Protein AF-A0A838DNW5-F1 (afdb_monomer)

Structure (mmCIF, N/CA/C/O backbone):
data_AF-A0A838DNW5-F1
#
_entry.id   AF-A0A838DNW5-F1
#
loop_
_atom_site.group_PDB
_atom_site.id
_atom_site.type_symbol
_atom_site.label_atom_id
_atom_site.label_alt_id
_atom_site.label_comp_id
_atom_site.label_asym_id
_atom_site.label_entity_id
_atom_site.label_seq_id
_atom_site.pdbx_PDB_ins_code
_atom_site.Cartn_x
_atom_site.Cartn_y
_atom_site.Cartn_z
_atom_site.occupancy
_atom_site.B_iso_or_equiv
_atom_site.auth_seq_id
_atom_site.auth_comp_id
_atom_site.auth_asym_id
_atom_site.auth_atom_id
_atom_site.pdbx_PDB_model_num
ATOM 1 N N . MET A 1 1 ? -14.483 0.594 23.691 1.00 71.94 1 MET A N 1
ATOM 2 C CA . MET A 1 1 ? -14.546 -0.327 22.534 1.00 71.94 1 MET A CA 1
ATOM 3 C C . MET A 1 1 ? -13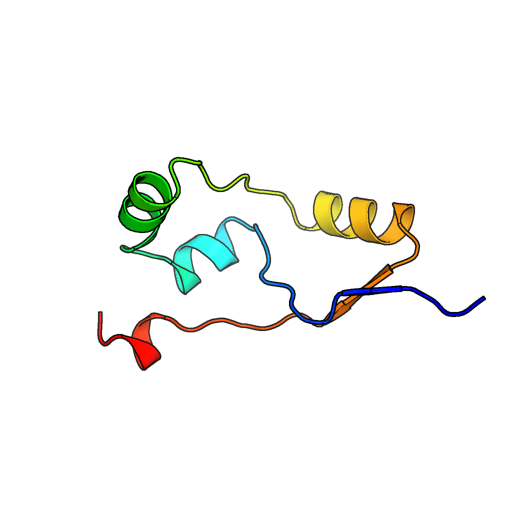.116 -0.557 22.064 1.00 71.94 1 MET A C 1
ATOM 5 O O . MET A 1 1 ? -12.343 0.389 22.177 1.00 71.94 1 MET A O 1
ATOM 9 N N . PRO A 1 2 ? -12.719 -1.770 21.648 1.00 82.38 2 PRO A N 1
ATOM 10 C CA . PRO A 1 2 ? -11.391 -1.980 21.071 1.00 82.38 2 PRO A CA 1
ATOM 11 C C . PRO A 1 2 ? -11.272 -1.235 19.732 1.00 82.38 2 PRO A C 1
ATOM 13 O O . PRO A 1 2 ? -12.252 -1.153 18.995 1.00 82.38 2 PRO A O 1
ATOM 16 N N . ARG A 1 3 ? -10.085 -0.692 19.442 1.00 91.25 3 ARG A N 1
ATOM 17 C CA . ARG A 1 3 ? -9.778 0.005 18.184 1.00 91.25 3 ARG A CA 1
ATOM 18 C C . ARG A 1 3 ? -9.468 -1.007 17.076 1.00 91.25 3 ARG A C 1
ATOM 20 O O . ARG A 1 3 ? -8.838 -2.028 17.360 1.00 91.25 3 ARG A O 1
ATOM 27 N N . ALA A 1 4 ? -9.890 -0.737 15.840 1.00 96.56 4 ALA A N 1
ATOM 28 C CA . ALA A 1 4 ? -9.595 -1.607 14.701 1.00 96.56 4 ALA A CA 1
ATOM 29 C C . ALA A 1 4 ? -8.099 -1.570 14.340 1.00 96.56 4 ALA A C 1
ATOM 31 O O . ALA A 1 4 ? -7.446 -0.531 14.469 1.00 96.56 4 ALA A O 1
ATOM 32 N N . ILE A 1 5 ? -7.564 -2.705 13.881 1.00 96.75 5 ILE A N 1
ATOM 33 C CA . ILE A 1 5 ? -6.165 -2.845 13.459 1.00 96.75 5 ILE A CA 1
ATOM 34 C C . ILE A 1 5 ? -6.142 -3.441 12.053 1.00 96.75 5 ILE A C 1
ATOM 36 O O . ILE A 1 5 ? -6.534 -4.595 11.875 1.00 96.75 5 ILE A O 1
ATOM 40 N N . ASP A 1 6 ? -5.648 -2.675 11.084 1.00 96.38 6 ASP A N 1
ATOM 41 C CA . ASP A 1 6 ? -5.224 -3.205 9.789 1.00 96.38 6 ASP A CA 1
ATOM 42 C C . ASP A 1 6 ? -3.771 -3.670 9.919 1.00 96.38 6 ASP A C 1
ATOM 44 O O . ASP A 1 6 ? -2.848 -2.870 10.089 1.00 96.38 6 ASP A O 1
ATOM 48 N N . PHE A 1 7 ? -3.573 -4.985 9.943 1.00 95.88 7 PHE A N 1
ATOM 49 C CA . PHE A 1 7 ? -2.277 -5.571 10.272 1.00 95.88 7 PHE A CA 1
ATOM 50 C C . PHE A 1 7 ? -1.342 -5.705 9.061 1.00 95.88 7 PHE A C 1
ATOM 52 O O . PHE A 1 7 ? -0.148 -5.932 9.244 1.00 95.88 7 PHE A O 1
ATOM 59 N N . HIS A 1 8 ? -1.858 -5.586 7.834 1.00 95.06 8 HIS A N 1
ATOM 60 C CA . HIS A 1 8 ? -1.069 -5.804 6.621 1.00 95.06 8 HIS A CA 1
ATOM 61 C C . HIS A 1 8 ? -1.273 -4.660 5.638 1.00 95.06 8 HIS A C 1
ATOM 63 O O . HIS A 1 8 ? -2.001 -4.781 4.655 1.00 95.06 8 HIS A O 1
ATOM 69 N N . VAL A 1 9 ? -0.566 -3.557 5.879 1.00 94.25 9 VAL A N 1
ATOM 70 C CA . VAL A 1 9 ? -0.677 -2.354 5.051 1.00 94.25 9 VAL A CA 1
ATOM 71 C C . VAL A 1 9 ? 0.532 -2.212 4.136 1.00 94.25 9 VAL A C 1
ATOM 73 O O . VAL A 1 9 ? 1.662 -2.063 4.602 1.00 94.25 9 VAL A O 1
ATOM 76 N N . HIS A 1 10 ? 0.271 -2.170 2.832 1.00 92.88 10 HIS A N 1
ATOM 77 C CA . HIS A 1 10 ? 1.191 -1.640 1.828 1.00 92.88 10 HIS A CA 1
ATOM 78 C C . HIS A 1 10 ? 0.672 -0.274 1.376 1.00 92.88 10 HIS A C 1
ATOM 80 O O . HIS A 1 10 ? -0.505 -0.139 1.039 1.00 92.88 10 HIS A O 1
ATOM 86 N N . LEU A 1 11 ? 1.521 0.753 1.417 1.00 93.12 11 LEU A N 1
ATOM 87 C CA . LEU A 1 11 ? 1.082 2.120 1.155 1.00 93.12 11 LEU A CA 1
ATOM 88 C C . LEU A 1 11 ? 0.842 2.339 -0.346 1.00 93.12 11 LEU A C 1
ATOM 90 O O . LEU A 1 11 ? 1.753 2.114 -1.137 1.00 93.12 11 LEU A O 1
ATOM 94 N N . PRO A 1 12 ? -0.325 2.860 -0.760 1.00 92.31 12 PRO A N 1
ATOM 95 C CA . PRO A 1 12 ? -0.577 3.209 -2.153 1.00 92.31 12 PRO A CA 1
ATOM 96 C C . PRO A 1 12 ? 0.017 4.584 -2.516 1.00 92.31 12 PRO A C 1
ATOM 98 O O . PRO A 1 12 ? -0.588 5.326 -3.284 1.00 92.31 12 PRO A O 1
ATOM 101 N N . THR A 1 13 ? 1.168 4.966 -1.954 1.00 94.06 13 THR A N 1
ATOM 102 C CA . THR A 1 13 ? 1.843 6.214 -2.342 1.00 94.06 13 THR A CA 1
ATOM 103 C C . THR A 1 13 ? 2.692 5.988 -3.586 1.00 94.06 13 THR A C 1
ATOM 105 O O . THR A 1 13 ? 3.168 4.877 -3.834 1.00 94.06 13 THR A O 1
ATOM 108 N N . THR A 1 14 ? 2.905 7.041 -4.375 1.00 91.38 14 THR A N 1
ATOM 109 C CA . THR A 1 14 ? 3.732 6.968 -5.588 1.00 91.38 14 THR A CA 1
ATOM 110 C C . THR A 1 14 ? 5.128 6.430 -5.272 1.00 91.38 14 THR A C 1
ATOM 112 O O . THR A 1 14 ? 5.613 5.530 -5.955 1.00 91.38 14 THR A O 1
ATOM 115 N N . GLU A 1 15 ? 5.748 6.925 -4.202 1.00 90.06 15 GLU A N 1
ATOM 116 C CA . GLU A 1 15 ? 7.104 6.570 -3.781 1.00 90.06 15 GLU A CA 1
ATOM 117 C C . GLU A 1 15 ? 7.198 5.100 -3.365 1.00 90.06 15 GLU A C 1
ATOM 119 O O . GLU A 1 15 ? 8.147 4.410 -3.732 1.00 90.06 15 GLU A O 1
ATOM 124 N N . PHE A 1 16 ? 6.199 4.596 -2.632 1.00 91.00 16 PHE A N 1
ATOM 125 C CA . PHE A 1 16 ? 6.178 3.200 -2.209 1.00 91.00 16 PHE A CA 1
ATOM 126 C C . PHE A 1 16 ? 5.937 2.277 -3.405 1.00 91.00 16 PHE A C 1
ATOM 128 O O . PHE A 1 16 ? 6.677 1.317 -3.613 1.00 91.00 16 PHE A O 1
ATOM 135 N N . MET A 1 17 ? 4.936 2.569 -4.234 1.00 89.06 17 MET A N 1
ATOM 136 C CA . MET A 1 17 ? 4.564 1.692 -5.346 1.00 89.06 17 MET A CA 1
ATOM 137 C C . MET A 1 17 ? 5.644 1.641 -6.435 1.00 89.06 17 MET A C 1
ATOM 139 O O . MET A 1 17 ? 5.885 0.572 -6.998 1.00 89.06 17 MET A O 1
ATOM 143 N N . GLN A 1 18 ? 6.348 2.748 -6.696 1.00 86.00 18 GLN A N 1
ATOM 144 C CA . GLN A 1 18 ? 7.471 2.760 -7.640 1.00 86.00 18 GLN A CA 1
ATOM 145 C C . GLN A 1 18 ? 8.643 1.889 -7.180 1.00 86.00 18 GLN A C 1
ATOM 147 O O . GLN A 1 18 ? 9.230 1.202 -8.010 1.00 86.00 18 GLN A O 1
ATOM 152 N N . VAL A 1 19 ? 8.968 1.889 -5.885 1.00 83.69 19 VAL A N 1
ATOM 153 C CA . VAL A 1 19 ? 10.068 1.071 -5.345 1.00 83.69 19 VAL A CA 1
ATOM 154 C C . VAL A 1 19 ? 9.658 -0.397 -5.219 1.00 83.69 19 VAL A C 1
ATOM 156 O O . VAL A 1 19 ? 10.432 -1.283 -5.554 1.00 83.69 19 VAL A O 1
ATOM 159 N N . THR A 1 20 ? 8.439 -0.665 -4.750 1.00 85.38 20 THR A N 1
ATOM 160 C CA . THR A 1 20 ? 8.014 -2.030 -4.398 1.00 85.38 20 THR A CA 1
ATOM 161 C C . THR A 1 20 ? 7.566 -2.860 -5.596 1.00 85.38 20 THR A C 1
ATOM 163 O O . THR A 1 20 ? 7.888 -4.041 -5.665 1.00 85.38 20 THR A O 1
ATOM 166 N N . LEU A 1 21 ? 6.840 -2.270 -6.550 1.00 83.38 21 LEU A N 1
ATOM 167 C CA . LEU A 1 21 ? 6.426 -2.964 -7.772 1.00 83.38 21 LEU A CA 1
ATOM 168 C C . LEU A 1 21 ? 7.359 -2.677 -8.943 1.00 83.38 21 LEU A C 1
ATOM 170 O O . LEU A 1 21 ? 7.544 -3.561 -9.773 1.00 83.38 21 LEU A O 1
ATOM 174 N N . GLY A 1 22 ? 7.909 -1.464 -9.046 1.00 82.06 22 GLY A N 1
ATOM 175 C CA . GLY A 1 22 ? 8.823 -1.063 -10.118 1.00 82.06 22 GLY A CA 1
ATOM 176 C C . GLY A 1 22 ? 8.399 -1.577 -11.506 1.00 82.06 22 GLY A C 1
ATOM 177 O O . GLY A 1 22 ? 7.304 -1.242 -11.977 1.00 82.06 22 GLY A O 1
ATOM 178 N N . PRO A 1 23 ? 9.215 -2.418 -12.173 1.00 84.12 23 PRO A N 1
ATOM 179 C CA . PRO A 1 23 ? 8.914 -2.943 -13.509 1.00 84.12 23 PRO A CA 1
ATOM 180 C C . PRO A 1 23 ? 7.683 -3.867 -13.552 1.00 84.12 23 PRO A C 1
ATOM 182 O O . PRO A 1 23 ? 7.094 -4.074 -14.618 1.00 84.12 23 PRO A O 1
ATOM 185 N N . TYR A 1 24 ? 7.258 -4.410 -12.412 1.00 84.94 24 TYR A N 1
ATOM 186 C CA . TYR A 1 24 ? 6.119 -5.316 -12.314 1.00 84.94 24 TYR A CA 1
ATOM 187 C C . TYR A 1 24 ? 4.767 -4.614 -12.308 1.00 84.94 24 TYR A C 1
ATOM 189 O O . TYR A 1 24 ? 3.764 -5.283 -12.560 1.00 84.94 24 TYR A O 1
ATOM 197 N N . ALA A 1 25 ? 4.707 -3.299 -12.069 1.00 86.00 25 ALA A N 1
ATOM 198 C CA . ALA A 1 25 ? 3.443 -2.574 -11.914 1.00 86.00 25 ALA A CA 1
ATOM 199 C C . ALA A 1 25 ? 2.484 -2.820 -13.093 1.00 86.00 25 ALA A C 1
ATOM 201 O O . ALA A 1 25 ? 1.374 -3.312 -12.905 1.00 86.00 25 ALA A O 1
ATOM 202 N N . GLN A 1 26 ? 2.953 -2.624 -14.330 1.00 88.62 26 GLN A N 1
ATOM 203 C CA . GLN A 1 26 ? 2.117 -2.841 -15.517 1.00 88.62 26 GLN A CA 1
ATOM 204 C C . GLN A 1 26 ? 1.700 -4.307 -15.699 1.00 88.62 26 GLN A C 1
ATOM 206 O O . GLN A 1 26 ? 0.627 -4.597 -16.230 1.00 88.62 26 GLN A O 1
ATOM 211 N N . ALA A 1 27 ? 2.563 -5.257 -15.326 1.00 90.38 27 ALA A N 1
ATOM 212 C CA . ALA A 1 27 ? 2.234 -6.676 -15.407 1.00 90.38 27 ALA A CA 1
ATOM 213 C C . ALA A 1 27 ? 1.160 -7.051 -14.377 1.00 90.38 27 ALA A C 1
ATOM 215 O O . ALA A 1 27 ? 0.220 -7.769 -14.723 1.00 90.38 27 ALA A O 1
ATOM 216 N N . ALA A 1 28 ? 1.265 -6.517 -13.158 1.00 89.31 28 ALA A N 1
ATOM 217 C CA . ALA A 1 28 ? 0.282 -6.687 -12.099 1.00 89.31 28 ALA A CA 1
ATOM 218 C C . ALA A 1 28 ? -1.077 -6.102 -12.510 1.00 89.31 28 ALA A C 1
ATOM 220 O O . ALA A 1 28 ? -2.080 -6.810 -12.448 1.00 89.31 28 ALA A O 1
ATOM 221 N N . GL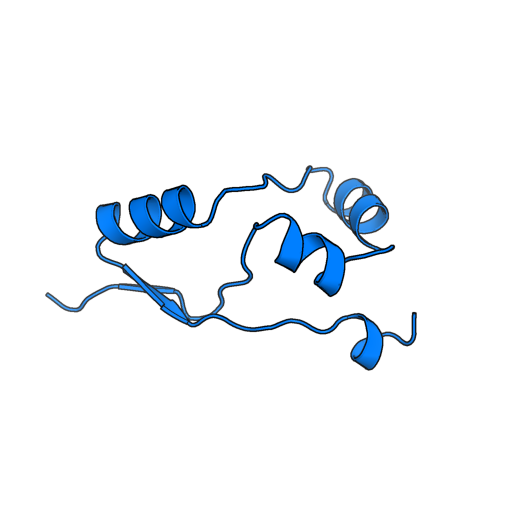U A 1 29 ? -1.120 -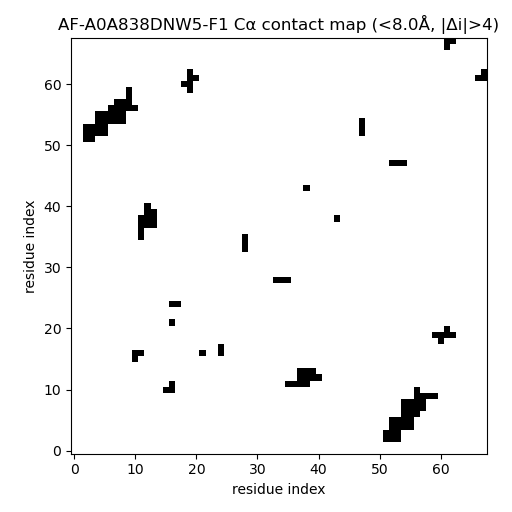4.873 -13.025 1.00 92.81 29 GLU A N 1
ATOM 222 C CA . GLU A 1 29 ? -2.375 -4.239 -13.455 1.00 92.81 29 GLU A CA 1
ATOM 223 C C . GLU A 1 29 ? -3.074 -5.028 -14.568 1.00 92.81 29 GLU A C 1
ATOM 225 O O . GLU A 1 29 ? -4.284 -5.262 -14.512 1.00 92.81 29 GLU A O 1
ATOM 230 N N . ARG A 1 30 ? -2.312 -5.532 -15.551 1.00 95.00 30 ARG A N 1
ATOM 231 C CA . ARG A 1 30 ? -2.856 -6.409 -16.601 1.00 95.00 30 ARG A CA 1
ATOM 232 C C . ARG A 1 30 ? -3.386 -7.726 -16.043 1.00 95.00 30 ARG A C 1
ATOM 234 O O . ARG A 1 30 ? -4.443 -8.184 -16.477 1.00 95.00 30 ARG A O 1
ATOM 241 N N . TYR A 1 31 ? -2.655 -8.343 -15.116 1.00 94.75 31 TYR A N 1
ATOM 242 C CA . TYR A 1 31 ? -3.040 -9.620 -14.520 1.00 94.75 31 TYR A CA 1
ATOM 243 C C . TYR A 1 31 ? -4.309 -9.485 -13.666 1.00 94.75 31 TYR A C 1
ATOM 245 O O . TYR A 1 31 ? -5.257 -10.250 -13.845 1.00 94.75 31 TYR A O 1
ATOM 253 N N . PHE A 1 32 ? -4.358 -8.475 -12.793 1.00 94.25 32 PHE A N 1
ATOM 254 C CA . PHE A 1 32 ? -5.487 -8.215 -11.897 1.00 94.25 32 PHE A CA 1
ATOM 255 C C . PHE A 1 32 ? -6.637 -7.445 -12.558 1.00 94.25 32 PHE A C 1
ATOM 257 O O . PHE A 1 32 ? -7.714 -7.347 -11.972 1.00 94.25 32 PHE A O 1
ATOM 264 N N . ARG A 1 33 ? -6.446 -6.949 -13.788 1.00 96.50 33 ARG A N 1
ATOM 265 C CA . ARG A 1 33 ? -7.433 -6.181 -14.570 1.00 96.50 33 ARG A CA 1
ATOM 266 C C . ARG A 1 33 ? -7.935 -4.936 -13.832 1.00 96.50 33 A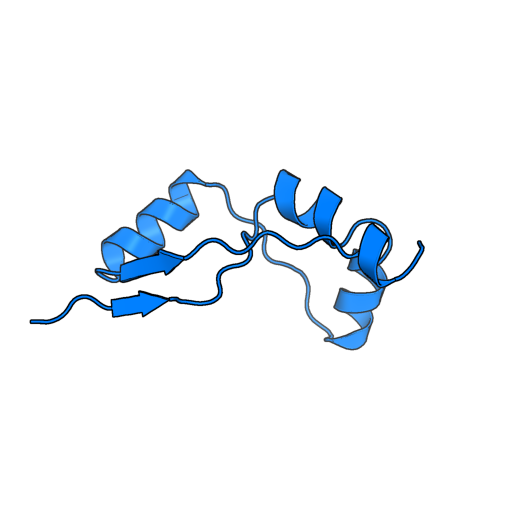RG A C 1
ATOM 268 O O . ARG A 1 33 ? -9.106 -4.577 -13.938 1.00 96.50 33 ARG A O 1
ATOM 275 N N . THR A 1 34 ? -7.051 -4.299 -13.075 1.00 94.19 34 THR A N 1
ATOM 276 C CA . THR A 1 34 ? -7.326 -3.064 -12.337 1.00 94.19 34 THR A CA 1
ATOM 277 C C . THR A 1 34 ? -6.051 -2.248 -12.212 1.00 94.19 34 THR A C 1
ATOM 279 O O . THR A 1 34 ? -4.965 -2.810 -12.120 1.00 94.19 34 THR A O 1
ATOM 282 N N . GLU A 1 35 ? -6.204 -0.930 -12.173 1.00 90.25 35 GLU A N 1
ATOM 283 C CA . GLU A 1 35 ? -5.112 0.013 -11.929 1.00 90.25 35 GLU A CA 1
ATOM 284 C C . GLU A 1 35 ? -4.883 0.204 -10.427 1.00 90.25 35 GLU A C 1
ATOM 286 O O . GLU A 1 35 ? -5.815 0.069 -9.616 1.00 90.25 35 GLU A O 1
ATOM 291 N N . VAL A 1 36 ? -3.650 0.552 -10.057 1.00 85.12 36 VAL A N 1
ATOM 292 C CA . VAL A 1 36 ? -3.337 0.994 -8.694 1.00 85.12 36 VAL A CA 1
ATOM 293 C C . VAL A 1 36 ? -3.856 2.416 -8.501 1.00 85.12 36 VAL A C 1
ATOM 295 O O . VAL A 1 36 ? -3.442 3.352 -9.180 1.00 85.12 36 VAL A O 1
ATOM 298 N N . LYS A 1 37 ? -4.742 2.603 -7.520 1.00 90.06 37 LYS A N 1
ATOM 299 C CA . LYS A 1 37 ? -5.213 3.936 -7.131 1.00 90.06 37 LYS A CA 1
ATOM 300 C C . LYS A 1 37 ? -4.251 4.548 -6.128 1.00 90.06 37 LYS A C 1
ATOM 302 O O . LYS A 1 37 ? -4.293 4.201 -4.949 1.00 90.06 37 LYS A O 1
ATOM 307 N N . LEU A 1 38 ? -3.401 5.442 -6.616 1.00 92.81 38 LEU A N 1
ATOM 308 C CA . LEU A 1 38 ? -2.450 6.163 -5.781 1.00 92.81 38 LEU A CA 1
ATOM 309 C C . LEU A 1 38 ? -3.166 7.172 -4.873 1.00 92.81 38 LEU A C 1
ATOM 311 O O . LEU A 1 38 ? -4.192 7.742 -5.256 1.00 92.81 38 LEU A O 1
ATOM 315 N N . LYS A 1 39 ? -2.624 7.369 -3.670 1.00 96.12 39 LYS A N 1
ATOM 316 C CA . LYS A 1 39 ? -3.087 8.355 -2.687 1.00 96.12 39 LYS A CA 1
ATOM 317 C C . LYS A 1 39 ? -1.908 9.070 -2.043 1.00 96.12 39 LYS A C 1
ATOM 319 O O . LYS A 1 39 ? -0.847 8.473 -1.851 1.00 96.12 39 LYS A O 1
ATOM 324 N N . ASP A 1 40 ? -2.149 10.308 -1.636 1.00 96.25 40 ASP A N 1
ATOM 325 C CA . ASP A 1 40 ? -1.205 11.077 -0.828 1.00 96.25 40 ASP A CA 1
ATOM 326 C C . ASP A 1 40 ? -1.270 10.619 0.637 1.00 96.25 40 ASP A C 1
ATOM 328 O O . ASP A 1 40 ? -2.292 10.094 1.099 1.00 96.25 40 ASP A O 1
ATOM 332 N N . ILE A 1 41 ? -0.191 10.822 1.399 1.00 95.56 41 ILE A N 1
ATOM 333 C CA . ILE A 1 41 ? -0.112 10.313 2.776 1.00 95.56 41 ILE A CA 1
ATOM 334 C C . ILE A 1 41 ? -1.165 10.953 3.689 1.00 95.56 41 ILE A C 1
ATOM 336 O O . ILE A 1 41 ? -1.716 10.288 4.566 1.00 95.56 41 ILE A O 1
ATOM 340 N N . GLU A 1 42 ? -1.514 12.212 3.436 1.00 97.06 42 GLU A N 1
ATOM 341 C CA . GLU A 1 42 ? -2.544 12.956 4.158 1.00 97.06 42 GLU A CA 1
ATOM 342 C C . GLU A 1 42 ? -3.937 12.365 3.924 1.00 97.06 42 GLU A C 1
ATOM 344 O O . GLU A 1 42 ? -4.733 12.284 4.860 1.00 97.06 42 GLU A O 1
ATOM 349 N N . GLN A 1 43 ? 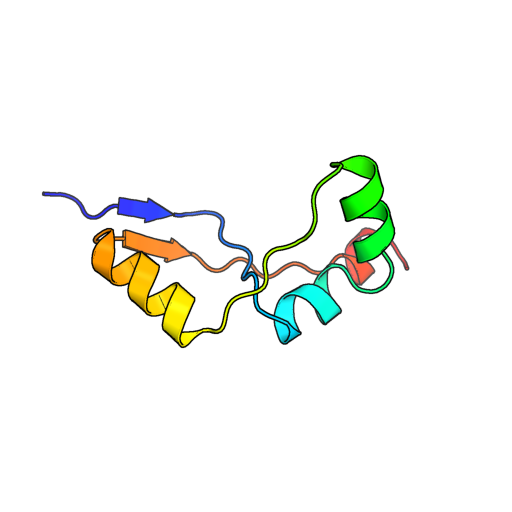-4.227 11.907 2.702 1.00 97.31 43 GLN A N 1
ATOM 350 C CA . GLN A 1 43 ? -5.495 11.247 2.379 1.00 97.31 43 GLN A CA 1
ATOM 351 C C . GLN A 1 43 ? -5.595 9.901 3.098 1.00 97.31 43 GLN A C 1
ATOM 353 O O . GLN A 1 43 ? -6.614 9.602 3.712 1.00 97.31 43 GLN A O 1
ATOM 358 N N . ILE A 1 44 ? -4.514 9.114 3.084 1.00 96.25 44 ILE A N 1
ATOM 359 C CA . ILE A 1 44 ? -4.457 7.818 3.776 1.00 96.25 44 ILE A CA 1
ATOM 360 C C . ILE A 1 44 ? -4.640 8.012 5.289 1.00 96.25 44 ILE A C 1
ATOM 362 O O . ILE A 1 44 ? -5.405 7.286 5.921 1.00 96.25 44 ILE A O 1
ATOM 366 N N . ALA A 1 45 ? -3.968 9.004 5.878 1.00 96.25 45 ALA A N 1
ATOM 367 C CA . ALA A 1 45 ? -4.103 9.315 7.298 1.00 96.25 45 ALA A CA 1
ATOM 368 C C . ALA A 1 45 ? -5.534 9.747 7.663 1.00 96.25 45 ALA A C 1
ATOM 370 O O . ALA A 1 45 ? -6.046 9.330 8.705 1.00 96.25 45 ALA A O 1
ATOM 371 N N . ALA A 1 46 ? -6.186 10.542 6.806 1.00 97.94 46 ALA A N 1
ATOM 372 C CA . ALA A 1 46 ? -7.579 10.944 6.986 1.00 97.94 46 ALA A CA 1
ATOM 373 C C . ALA A 1 46 ? -8.534 9.739 6.940 1.00 97.94 46 ALA A C 1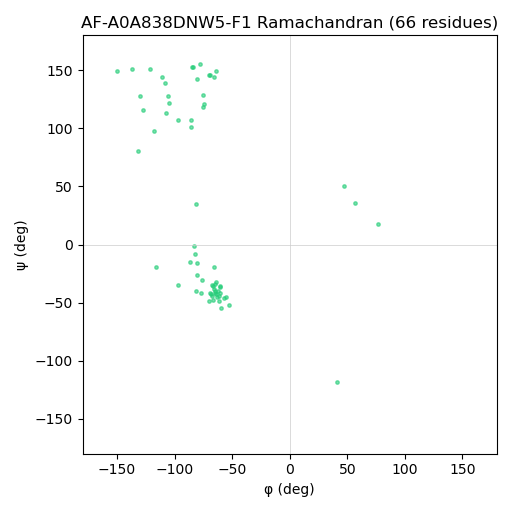
ATOM 375 O O . ALA A 1 46 ? -9.357 9.602 7.843 1.00 97.94 46 ALA A O 1
ATOM 376 N N . ASP A 1 47 ? -8.362 8.831 5.972 1.00 96.25 47 ASP A N 1
ATOM 377 C CA . ASP A 1 47 ? -9.167 7.605 5.864 1.00 96.25 47 ASP A CA 1
ATOM 378 C C . ASP A 1 47 ? -9.069 6.754 7.146 1.00 96.25 47 ASP A C 1
ATOM 380 O O . ASP A 1 47 ? -10.070 6.293 7.693 1.00 96.25 47 ASP A O 1
ATOM 384 N N . TYR A 1 48 ? -7.854 6.566 7.673 1.00 96.81 48 TYR A N 1
ATOM 385 C CA . TYR A 1 48 ? -7.634 5.792 8.902 1.00 96.81 48 TYR A CA 1
ATOM 386 C C . TYR A 1 48 ? -8.226 6.465 10.145 1.00 96.81 48 TYR A C 1
ATOM 388 O O . TYR A 1 48 ? -8.705 5.775 11.051 1.00 96.81 48 TYR A O 1
ATOM 396 N N . ALA A 1 49 ? -8.189 7.799 10.202 1.00 96.62 49 ALA A N 1
ATOM 397 C CA . ALA A 1 49 ? -8.789 8.566 11.286 1.00 96.62 49 ALA A CA 1
ATOM 398 C C . ALA A 1 49 ? -10.323 8.484 11.259 1.00 96.62 49 ALA A C 1
ATOM 400 O O . ALA A 1 49 ? -10.929 8.287 12.311 1.00 96.62 49 ALA A O 1
ATOM 401 N N . GLU A 1 50 ? -10.941 8.580 10.077 1.00 97.69 50 GLU A N 1
ATOM 402 C CA . GLU A 1 50 ? -12.393 8.438 9.898 1.00 97.69 50 GLU A CA 1
ATOM 403 C C . GLU A 1 50 ? -12.890 7.051 10.336 1.00 97.69 50 GLU A C 1
ATOM 405 O O . GLU A 1 50 ? -13.953 6.931 10.946 1.00 97.69 50 GLU A O 1
ATOM 410 N N . LEU A 1 51 ? -12.093 6.010 10.087 1.00 96.06 51 LEU A N 1
ATOM 411 C CA . LEU A 1 51 ? -12.418 4.622 10.427 1.00 96.06 51 LEU A CA 1
ATOM 412 C C . LEU A 1 51 ? -12.096 4.224 11.881 1.00 96.06 51 LEU A C 1
ATOM 414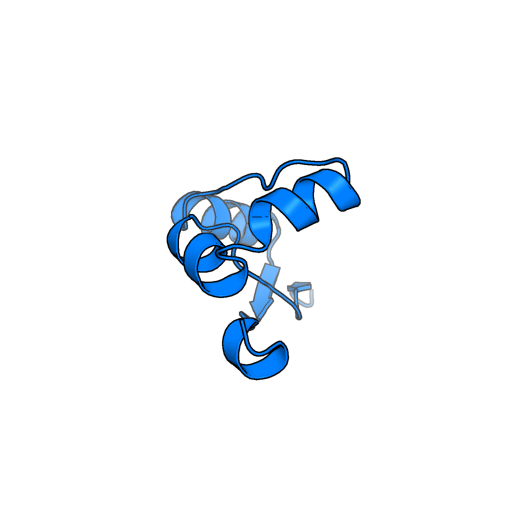 O O . LEU A 1 51 ? -12.336 3.074 12.248 1.00 96.06 51 LEU A O 1
ATOM 418 N N . ASP A 1 52 ? -11.536 5.125 12.699 1.00 96.50 52 ASP A N 1
ATOM 419 C CA . ASP A 1 52 ? -10.983 4.817 14.031 1.00 96.50 52 ASP A CA 1
ATOM 420 C C . ASP A 1 52 ? -10.064 3.575 14.012 1.00 96.50 52 ASP A C 1
ATOM 422 O O . ASP A 1 52 ? -10.197 2.625 14.791 1.00 96.50 52 ASP A O 1
ATOM 426 N N . MET A 1 53 ? -9.108 3.565 13.080 1.00 97.06 53 MET A N 1
ATOM 427 C CA . MET A 1 53 ? -8.237 2.418 12.812 1.00 97.06 53 MET A CA 1
ATOM 428 C C . MET A 1 53 ? -6.758 2.776 12.989 1.00 97.06 53 MET A C 1
ATOM 430 O O . MET A 1 53 ? -6.359 3.930 12.817 1.00 97.06 53 MET A O 1
ATOM 434 N N . ILE A 1 54 ? -5.931 1.797 13.361 1.00 96.12 54 ILE A N 1
ATOM 435 C CA . ILE A 1 54 ? -4.465 1.875 13.244 1.00 96.12 54 ILE A CA 1
ATOM 436 C C . ILE A 1 54 ? -3.969 0.903 12.178 1.00 96.12 54 ILE A C 1
ATOM 438 O O . ILE A 1 54 ? -4.505 -0.195 12.048 1.00 96.12 54 ILE A O 1
ATOM 442 N N . GLY A 1 55 ? -2.936 1.306 11.441 1.00 95.31 55 GLY A N 1
ATOM 443 C CA . GLY A 1 55 ? -2.287 0.476 10.429 1.00 95.31 55 GLY A CA 1
ATOM 444 C C . GLY A 1 55 ? -0.908 0.010 10.875 1.00 95.31 55 GLY A C 1
ATOM 445 O O . GLY A 1 55 ? -0.137 0.791 11.438 1.00 95.31 55 GLY A O 1
ATOM 446 N N . VAL A 1 56 ? -0.584 -1.249 10.596 1.00 96.31 56 VAL A N 1
ATOM 447 C CA . VAL A 1 56 ? 0.775 -1.790 10.686 1.00 96.31 56 VAL A CA 1
ATOM 448 C C . VAL A 1 56 ? 1.381 -1.762 9.288 1.00 96.31 56 VAL A C 1
ATOM 450 O O . VAL A 1 56 ? 0.998 -2.530 8.406 1.00 96.31 56 VAL A O 1
ATOM 453 N N . LEU A 1 57 ? 2.317 -0.835 9.087 1.00 94.00 57 LEU A N 1
ATOM 454 C CA . LEU A 1 57 ? 2.977 -0.636 7.802 1.00 94.00 57 LEU A CA 1
ATOM 455 C C . LEU A 1 57 ? 3.999 -1.748 7.563 1.00 94.00 57 LEU A C 1
ATOM 457 O O . LEU A 1 57 ? 4.974 -1.876 8.308 1.00 94.00 57 LEU A O 1
ATOM 461 N N . LEU A 1 58 ? 3.786 -2.529 6.508 1.00 90.88 58 LEU A N 1
ATOM 462 C CA . LEU A 1 58 ? 4.704 -3.567 6.062 1.00 90.88 58 LEU A CA 1
ATOM 463 C C . LEU A 1 58 ? 5.394 -3.099 4.786 1.00 90.88 58 LEU A C 1
ATOM 465 O O . LEU A 1 58 ? 4.774 -2.941 3.732 1.00 90.88 58 LEU A O 1
ATOM 469 N N . ALA A 1 59 ? 6.702 -2.880 4.890 1.00 85.56 59 ALA A N 1
ATOM 470 C CA . ALA A 1 59 ? 7.529 -2.656 3.719 1.00 85.56 59 ALA A CA 1
ATOM 471 C C . ALA A 1 59 ? 7.547 -3.912 2.840 1.00 85.56 59 ALA A C 1
ATOM 473 O O . ALA A 1 59 ? 7.449 -5.037 3.335 1.00 85.56 59 ALA A O 1
ATOM 474 N N . TRP A 1 60 ? 7.679 -3.707 1.535 1.00 84.94 60 TRP A N 1
ATOM 475 C CA . TRP A 1 60 ? 7.780 -4.788 0.570 1.00 84.94 60 TRP A CA 1
ATOM 476 C C . TRP A 1 60 ? 8.971 -4.538 -0.346 1.00 84.94 60 TRP A C 1
ATOM 478 O O . TRP A 1 60 ? 9.109 -3.464 -0.914 1.00 84.94 60 TRP A O 1
ATOM 488 N N . ASP A 1 61 ? 9.835 -5.536 -0.463 1.00 78.56 61 ASP A N 1
ATOM 489 C CA . ASP A 1 61 ? 10.965 -5.545 -1.381 1.00 78.56 61 ASP A CA 1
ATOM 490 C C . ASP A 1 61 ? 10.769 -6.708 -2.360 1.00 78.56 61 ASP A C 1
ATOM 492 O O . ASP A 1 61 ? 11.005 -7.873 -2.025 1.00 78.56 61 ASP A O 1
ATOM 496 N N . ALA A 1 62 ? 10.240 -6.402 -3.546 1.00 77.44 62 ALA A N 1
ATOM 497 C CA . ALA A 1 62 ? 10.074 -7.403 -4.591 1.00 77.44 62 ALA A CA 1
ATOM 498 C C . ALA A 1 62 ? 11.405 -7.732 -5.279 1.00 77.44 62 ALA A C 1
ATOM 500 O O . ALA A 1 62 ? 11.582 -8.875 -5.695 1.00 77.44 62 ALA A O 1
ATOM 501 N N . GLU A 1 63 ? 12.339 -6.783 -5.369 1.00 77.50 63 GLU A N 1
ATOM 502 C CA . GLU A 1 63 ? 13.634 -6.969 -6.033 1.00 77.50 63 GLU A CA 1
ATOM 503 C C . GLU A 1 63 ? 14.417 -8.097 -5.355 1.00 77.50 63 G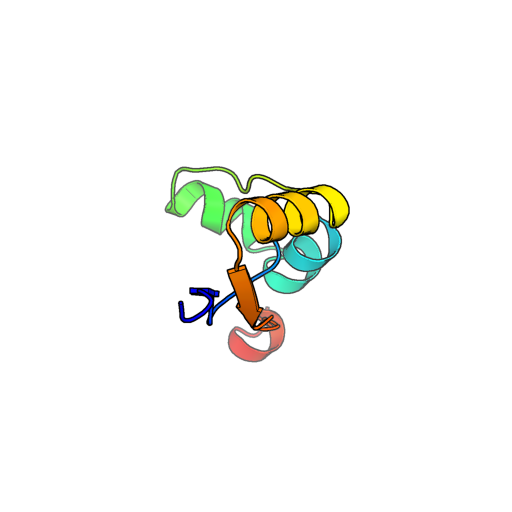LU A C 1
ATOM 505 O O . GLU A 1 63 ? 14.722 -9.109 -5.989 1.00 77.50 63 GLU A O 1
ATOM 510 N N . THR A 1 64 ? 14.629 -8.013 -4.037 1.00 79.56 64 THR A N 1
ATOM 511 C CA . THR A 1 64 ? 15.368 -9.048 -3.290 1.00 79.56 64 THR A CA 1
ATOM 512 C C . THR A 1 64 ? 14.697 -10.422 -3.377 1.00 79.56 64 THR A C 1
ATOM 514 O O . THR A 1 64 ? 15.374 -11.451 -3.426 1.00 79.56 64 THR A O 1
ATOM 517 N N . ALA A 1 65 ? 13.362 -10.467 -3.394 1.00 77.94 65 ALA A N 1
ATOM 518 C CA . ALA A 1 65 ? 12.610 -11.721 -3.413 1.00 77.94 65 ALA A CA 1
ATOM 519 C C . ALA A 1 65 ? 12.515 -12.363 -4.809 1.00 77.94 65 ALA A C 1
ATOM 521 O O . ALA A 1 65 ? 12.328 -13.578 -4.904 1.00 77.94 65 ALA A O 1
ATOM 522 N N . THR A 1 66 ? 12.604 -11.571 -5.882 1.00 79.19 66 THR A N 1
ATOM 523 C CA . THR A 1 66 ? 12.338 -12.028 -7.259 1.00 79.19 66 THR A CA 1
ATOM 524 C C . THR A 1 66 ? 13.554 -11.976 -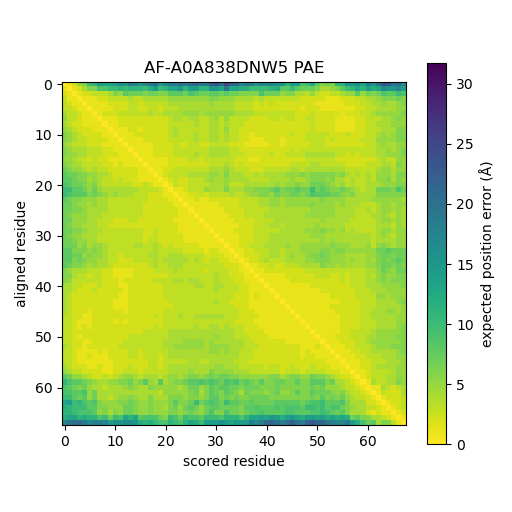8.183 1.00 79.19 66 THR A C 1
ATOM 526 O O . THR A 1 66 ? 13.572 -12.691 -9.184 1.00 79.19 66 THR A O 1
ATOM 529 N N . GLY A 1 67 ? 14.587 -11.205 -7.837 1.00 72.94 67 GLY A N 1
ATOM 530 C CA . GLY A 1 67 ? 15.834 -11.100 -8.596 1.00 72.94 67 GLY A CA 1
ATOM 531 C C . GLY A 1 67 ? 15.758 -10.237 -9.860 1.00 72.94 67 GLY A C 1
ATOM 532 O O . GLY A 1 67 ? 16.625 -10.388 -10.723 1.00 72.94 67 GLY A O 1
ATOM 533 N N . LEU A 1 68 ? 14.739 -9.378 -9.986 1.00 60.69 68 LEU A N 1
ATOM 534 C CA . LEU A 1 68 ? 14.626 -8.340 -11.022 1.00 60.69 68 LEU A CA 1
ATOM 535 C C . LEU A 1 68 ? 14.615 -6.950 -10.404 1.00 60.69 68 LEU A C 1
ATOM 537 O O . LEU A 1 68 ? 13.938 -6.807 -9.362 1.00 60.69 68 LEU A O 1
#

Foldseek 3Di:
DDAAEAEEDQALAPVQCCQQCPVNQVVVCVVVVHHRDHDDPVVVVVVCVVRSYDYDYDRHHVCVVPVD

pLDDT: mean 90.01, std 7.54, range [60.69, 97.94]

Solvent-accessible surface area (backbone atoms only — not comparable to full-atom values): 4188 Å² total; per-residue (Å²): 132,88,73,49,72,47,75,80,32,70,65,50,28,69,73,50,43,51,68,32,40,46,89,46,45,67,56,50,26,64,72,71,72,47,79,86,76,69,48,55,72,69,57,54,52,48,55,34,59,76,66,52,42,48,74,37,80,49,87,65,65,42,40,85,76,69,78,102

Sequence (68 aa):
MPRAIDFHVHLPTTEFMQVTLGPYAQAAERYFRTEVKLKDIEQIAADYAELDMIGVLLAWDAETATGL

Secondary structure (DSSP, 8-state):
-PPEEEEEE----HHHHHHHTGGGHHHHHHHHTS------HHHHHHHHHHTTEEEEE----HHHHH--

Radius of gyration: 13.93 Å; Cα contacts (8 Å, |Δi|>4): 63; chains: 1; bounding box: 30×25×39 Å

Mean predicted aligned error: 3.93 Å

Nearest PDB structures (foldseek):
  4pg6-assembly1_B  TM=3.987E-01  e=3.586E+00  Staphylococcus aureus
  3quj-assembly2_C  TM=2.973E-01  e=3.586E+00  Escherichia coli UTI89